Protein AF-A0A7R8H125-F1 (afdb_monomer_lite)

Structure (mmCIF, N/CA/C/O backbone):
data_AF-A0A7R8H125-F1
#
_entry.id   AF-A0A7R8H125-F1
#
loop_
_atom_site.group_PDB
_atom_site.id
_atom_site.type_symbol
_atom_site.label_atom_id
_atom_site.label_alt_id
_atom_site.label_comp_id
_atom_site.label_asym_id
_atom_site.label_entity_id
_atom_site.label_seq_id
_atom_site.pdbx_PDB_ins_code
_atom_site.Cartn_x
_atom_site.Cartn_y
_atom_site.Cartn_z
_atom_site.occupancy
_atom_site.B_iso_or_equiv
_atom_site.auth_seq_id
_atom_site.auth_comp_id
_atom_site.auth_asym_id
_atom_site.auth_atom_id
_atom_site.pdbx_PDB_model_num
ATOM 1 N N . MET A 1 1 ? 11.039 -3.400 17.055 1.00 61.00 1 MET A N 1
ATOM 2 C CA . MET A 1 1 ? 10.726 -4.787 16.638 1.00 61.00 1 MET A CA 1
ATOM 3 C C . MET A 1 1 ? 9.613 -5.322 17.523 1.00 61.00 1 MET A C 1
ATOM 5 O O . MET A 1 1 ? 9.732 -5.229 18.737 1.00 61.00 1 MET A O 1
ATOM 9 N N . THR A 1 2 ? 8.515 -5.819 16.948 1.00 71.31 2 THR A N 1
ATOM 10 C CA . THR A 1 2 ? 7.457 -6.475 17.731 1.00 71.31 2 THR A CA 1
ATOM 11 C C . THR A 1 2 ? 7.972 -7.837 18.213 1.00 71.31 2 THR A C 1
ATOM 13 O O . THR A 1 2 ? 8.360 -8.638 17.367 1.00 71.31 2 THR A O 1
ATOM 16 N N . PRO A 1 3 ? 7.945 -8.165 19.518 1.00 80.94 3 PRO A N 1
ATOM 17 C CA . PRO A 1 3 ? 8.451 -9.445 20.041 1.00 80.94 3 PRO A CA 1
ATOM 18 C C . PRO A 1 3 ? 7.584 -10.658 19.651 1.00 80.94 3 PRO A C 1
ATOM 20 O O . PRO A 1 3 ? 7.857 -11.786 20.045 1.00 80.94 3 PRO A O 1
ATOM 23 N N . ARG A 1 4 ? 6.506 -10.434 18.890 1.00 90.94 4 ARG A N 1
ATOM 24 C CA . ARG A 1 4 ? 5.559 -11.455 18.443 1.00 90.94 4 ARG A CA 1
ATOM 25 C C . ARG A 1 4 ? 5.904 -11.870 17.015 1.00 90.94 4 ARG A C 1
ATOM 27 O O . ARG A 1 4 ? 5.547 -11.168 16.071 1.00 90.94 4 ARG A O 1
ATOM 34 N N . TRP A 1 5 ? 6.567 -13.014 16.862 1.00 93.31 5 TRP A N 1
ATOM 35 C CA . TRP A 1 5 ? 6.982 -13.538 15.556 1.00 93.31 5 TRP A CA 1
ATOM 36 C C . TRP A 1 5 ? 5.844 -13.679 14.519 1.00 93.31 5 TRP A C 1
ATOM 38 O O . TRP A 1 5 ? 6.109 -13.382 13.354 1.00 93.31 5 TRP A O 1
ATOM 48 N N . PRO A 1 6 ? 4.576 -14.010 14.871 1.00 95.81 6 PRO A N 1
ATOM 49 C CA . PRO A 1 6 ? 3.522 -14.141 13.860 1.00 95.81 6 PRO A CA 1
ATOM 50 C C . PRO A 1 6 ? 3.209 -12.811 13.177 1.00 95.81 6 PRO A C 1
ATOM 52 O O . PRO A 1 6 ? 2.942 -12.754 11.981 1.00 95.81 6 PRO A O 1
ATOM 55 N N . VAL A 1 7 ? 3.298 -11.716 13.935 1.00 94.75 7 VAL A N 1
ATOM 56 C CA . VAL A 1 7 ? 3.093 -10.367 13.411 1.00 94.75 7 VAL A CA 1
ATOM 57 C C . VAL A 1 7 ? 4.201 -10.021 12.418 1.00 94.75 7 VAL A C 1
ATOM 59 O O . VAL A 1 7 ? 3.913 -9.465 11.366 1.00 94.75 7 VAL A O 1
ATOM 62 N N . ALA A 1 8 ? 5.456 -10.388 12.689 1.00 92.81 8 ALA A N 1
ATOM 63 C CA . ALA A 1 8 ? 6.554 -10.167 11.744 1.00 92.81 8 ALA A CA 1
ATOM 64 C C . ALA A 1 8 ? 6.353 -10.939 10.426 1.00 92.81 8 ALA A C 1
ATOM 66 O O . ALA A 1 8 ? 6.572 -10.385 9.350 1.00 92.81 8 ALA A O 1
ATOM 67 N N . VAL A 1 9 ? 5.873 -12.184 10.504 1.00 94.56 9 VAL A N 1
ATOM 68 C CA . VAL A 1 9 ? 5.533 -12.991 9.319 1.00 94.56 9 VAL A CA 1
ATOM 69 C C . VAL A 1 9 ? 4.392 -12.355 8.528 1.00 94.56 9 VAL A C 1
ATOM 71 O O . VAL A 1 9 ? 4.476 -12.261 7.309 1.00 94.56 9 VAL A O 1
ATOM 74 N N . PHE A 1 10 ? 3.356 -11.856 9.202 1.00 95.25 10 PHE A N 1
ATOM 75 C CA . PHE A 1 10 ? 2.243 -11.174 8.542 1.00 95.25 10 PHE A CA 1
ATOM 76 C C . PHE A 1 10 ? 2.690 -9.940 7.742 1.00 95.25 10 PHE A C 1
ATOM 78 O O . PHE A 1 10 ? 2.296 -9.787 6.589 1.00 95.25 10 PHE A O 1
ATOM 85 N N . HIS A 1 11 ? 3.556 -9.097 8.314 1.00 93.25 11 HIS A N 1
ATOM 86 C CA . HIS A 1 11 ? 4.111 -7.950 7.586 1.00 93.25 11 HIS A CA 1
ATOM 87 C C . HIS A 1 11 ? 4.902 -8.396 6.352 1.00 93.25 11 HIS A C 1
ATOM 89 O O . HIS A 1 11 ? 4.710 -7.844 5.274 1.00 93.25 11 HIS A O 1
ATOM 95 N N . ASN A 1 12 ? 5.711 -9.453 6.480 1.00 95.00 12 ASN A N 1
ATOM 96 C CA . ASN A 1 12 ? 6.446 -10.015 5.348 1.00 95.00 12 ASN A CA 1
ATOM 97 C C . ASN A 1 12 ? 5.498 -10.488 4.229 1.00 95.00 12 ASN A C 1
ATOM 99 O O . ASN A 1 12 ? 5.711 -10.163 3.063 1.00 95.00 12 ASN A O 1
ATOM 103 N N . ILE A 1 13 ? 4.411 -11.182 4.582 1.00 96.69 13 ILE A N 1
ATOM 104 C CA . ILE A 1 13 ? 3.394 -11.621 3.616 1.00 96.69 13 ILE A CA 1
ATOM 105 C C . ILE A 1 13 ? 2.809 -10.422 2.857 1.00 96.69 13 ILE A C 1
ATOM 107 O O . ILE A 1 13 ? 2.688 -10.477 1.630 1.00 96.69 13 ILE A O 1
ATOM 111 N N . ILE A 1 14 ? 2.475 -9.330 3.552 1.00 94.69 14 ILE A N 1
ATOM 112 C CA . ILE A 1 14 ? 1.964 -8.108 2.912 1.00 94.69 14 ILE A CA 1
ATOM 113 C C . ILE A 1 14 ? 3.018 -7.504 1.979 1.00 94.69 14 ILE A C 1
ATOM 115 O O . ILE A 1 14 ? 2.704 -7.162 0.839 1.00 94.69 14 ILE A O 1
ATOM 119 N N . ASP A 1 15 ? 4.267 -7.405 2.426 1.00 94.44 15 ASP A N 1
ATOM 120 C CA . ASP A 1 15 ? 5.340 -6.782 1.652 1.00 94.44 15 ASP A CA 1
ATOM 121 C C . ASP A 1 15 ? 5.639 -7.549 0.357 1.00 94.44 15 ASP A C 1
ATOM 123 O O . ASP A 1 15 ? 5.725 -6.947 -0.721 1.00 94.44 15 ASP A O 1
ATOM 127 N N . VAL A 1 16 ? 5.763 -8.879 0.445 1.00 96.75 16 VAL A N 1
ATOM 128 C CA . VAL A 1 16 ? 6.039 -9.746 -0.709 1.00 96.75 16 VAL A CA 1
ATOM 129 C C . VAL A 1 16 ? 4.864 -9.734 -1.680 1.00 96.75 16 VAL A C 1
ATOM 131 O O . VAL A 1 16 ? 5.069 -9.503 -2.870 1.00 96.75 16 VAL A O 1
ATOM 134 N N . SER A 1 17 ? 3.632 -9.908 -1.191 1.00 97.12 17 SER A N 1
ATOM 135 C CA . SER A 1 17 ? 2.441 -9.918 -2.053 1.00 97.12 17 SER A CA 1
ATOM 136 C C . SER A 1 17 ? 2.225 -8.582 -2.770 1.00 97.12 17 SER A C 1
ATOM 138 O O . SER A 1 17 ? 1.970 -8.566 -3.976 1.00 97.12 17 SER A O 1
ATOM 140 N N . SER A 1 18 ? 2.412 -7.459 -2.073 1.00 95.62 18 SER A N 1
ATOM 141 C CA . SER A 1 18 ? 2.271 -6.122 -2.662 1.00 95.62 18 SER A CA 1
ATOM 142 C C . SER A 1 18 ? 3.336 -5.855 -3.728 1.00 95.62 18 SER A C 1
ATOM 144 O O . SER A 1 18 ? 3.049 -5.251 -4.763 1.00 95.62 18 SER A O 1
ATOM 146 N N . TYR A 1 19 ? 4.569 -6.327 -3.513 1.00 95.62 19 TYR A N 1
ATOM 147 C CA . TYR A 1 19 ? 5.629 -6.220 -4.515 1.00 95.62 19 TYR A CA 1
ATOM 148 C C . TYR A 1 19 ? 5.367 -7.115 -5.731 1.00 95.62 19 TYR A C 1
ATOM 150 O O . TYR A 1 19 ? 5.518 -6.660 -6.865 1.00 95.62 19 TYR A O 1
ATOM 158 N N . SER A 1 20 ? 4.926 -8.357 -5.521 1.00 96.50 20 SER A N 1
ATOM 159 C CA . SER A 1 20 ? 4.540 -9.257 -6.611 1.00 96.50 20 SER A CA 1
ATOM 160 C C . SER A 1 20 ? 3.418 -8.660 -7.465 1.00 96.50 20 SER A C 1
ATOM 162 O O . SER A 1 20 ? 3.522 -8.653 -8.691 1.00 96.50 20 SER A O 1
ATOM 164 N N . ALA A 1 21 ? 2.390 -8.082 -6.835 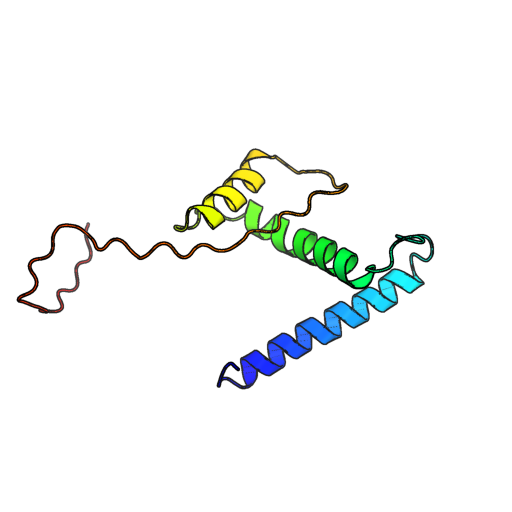1.00 96.75 21 ALA A N 1
ATOM 165 C CA . ALA A 1 21 ? 1.314 -7.384 -7.535 1.00 96.75 21 ALA A CA 1
ATOM 166 C C . ALA A 1 21 ? 1.831 -6.177 -8.339 1.00 96.75 21 ALA A C 1
ATOM 168 O O . ALA A 1 21 ? 1.429 -5.989 -9.486 1.00 96.75 21 ALA A O 1
ATOM 169 N N . PHE A 1 22 ? 2.764 -5.398 -7.779 1.00 95.31 22 PHE A N 1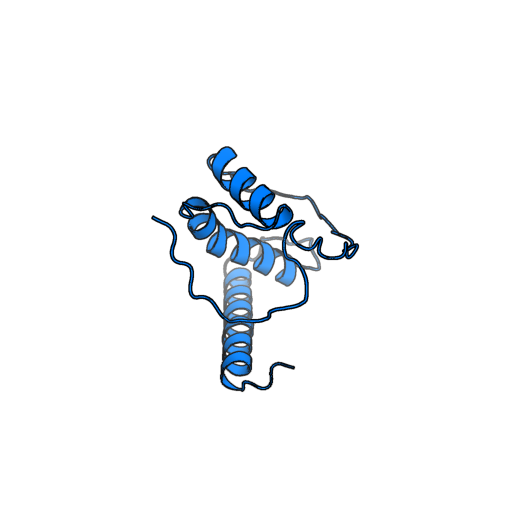
ATOM 170 C CA . PHE A 1 22 ? 3.395 -4.272 -8.476 1.00 95.31 22 PHE A CA 1
ATOM 171 C C . PHE A 1 22 ? 4.142 -4.708 -9.744 1.00 95.31 22 PHE A C 1
ATOM 173 O O . PHE A 1 22 ? 4.030 -4.049 -10.780 1.00 95.31 22 PHE A O 1
ATOM 180 N N . VAL A 1 23 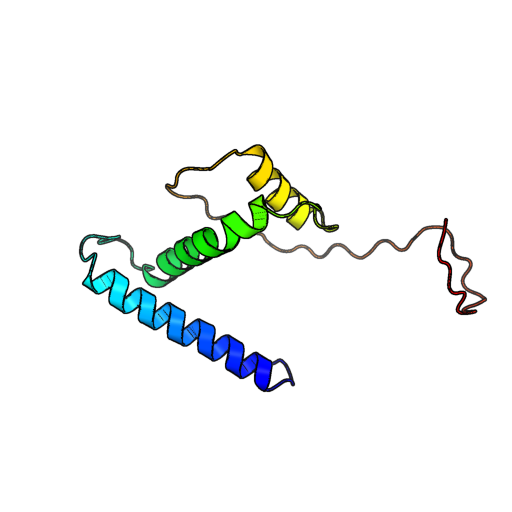? 4.898 -5.808 -9.676 1.00 94.56 23 VAL A N 1
ATOM 181 C CA . VAL A 1 23 ? 5.623 -6.341 -10.840 1.00 94.56 23 VAL A CA 1
ATOM 182 C C . VAL A 1 23 ? 4.636 -6.723 -11.940 1.00 94.56 23 VAL A C 1
ATOM 184 O O . VAL A 1 23 ? 4.781 -6.246 -13.061 1.00 94.56 23 VAL A O 1
ATOM 187 N N . ILE A 1 24 ? 3.594 -7.492 -11.607 1.00 96.44 24 ILE A N 1
ATOM 188 C CA . ILE A 1 24 ? 2.552 -7.897 -12.565 1.00 96.44 24 ILE A CA 1
ATOM 189 C C . ILE A 1 24 ? 1.866 -6.670 -13.178 1.00 96.44 24 ILE A C 1
ATOM 191 O O . ILE A 1 24 ? 1.721 -6.581 -14.395 1.00 96.44 24 ILE A O 1
ATOM 195 N N . TRP A 1 25 ? 1.487 -5.692 -12.353 1.00 94.44 25 TRP A N 1
ATOM 196 C CA . TRP A 1 25 ? 0.835 -4.467 -12.810 1.00 94.44 25 TRP A CA 1
ATOM 197 C C . TRP A 1 25 ? 1.675 -3.694 -13.830 1.00 94.44 25 TRP A C 1
ATOM 199 O O . TRP A 1 25 ? 1.137 -3.207 -14.824 1.00 94.44 25 TRP A O 1
ATOM 209 N N . ARG A 1 26 ? 2.991 -3.598 -13.602 1.00 92.19 26 ARG A N 1
ATOM 210 C CA . ARG A 1 26 ? 3.928 -2.926 -14.511 1.00 92.19 26 ARG A CA 1
ATOM 211 C C . ARG A 1 26 ? 4.040 -3.644 -15.854 1.00 92.19 26 ARG A C 1
ATOM 213 O O . ARG A 1 26 ? 4.106 -2.966 -16.874 1.00 92.19 26 ARG A O 1
ATOM 220 N N . GLU A 1 27 ? 4.072 -4.976 -15.851 1.00 93.06 27 GLU A N 1
ATOM 221 C CA . GLU A 1 27 ? 4.128 -5.752 -17.097 1.00 93.06 27 GLU A CA 1
ATOM 222 C C . GLU A 1 27 ? 2.844 -5.590 -17.920 1.00 93.06 27 GLU A C 1
ATOM 224 O O . GLU A 1 27 ? 2.900 -5.464 -19.140 1.00 93.06 27 GLU A O 1
ATOM 229 N N . ILE A 1 28 ? 1.686 -5.529 -17.256 1.00 95.25 28 ILE A N 1
ATOM 230 C CA . ILE A 1 28 ? 0.392 -5.331 -17.924 1.00 95.25 28 ILE A CA 1
ATOM 231 C C . ILE A 1 28 ? 0.232 -3.885 -18.424 1.00 95.25 28 ILE A C 1
ATOM 233 O O . ILE A 1 28 ? -0.361 -3.658 -19.477 1.00 95.25 28 ILE A O 1
ATOM 237 N N . ASN A 1 29 ? 0.767 -2.900 -17.694 1.00 92.50 29 ASN A N 1
ATOM 238 C CA . ASN A 1 29 ? 0.576 -1.472 -17.966 1.00 92.50 29 ASN A CA 1
ATOM 239 C C . ASN A 1 29 ? 1.918 -0.746 -18.197 1.00 92.50 29 ASN A C 1
ATOM 241 O O . ASN A 1 29 ? 2.342 0.059 -17.359 1.00 92.50 29 ASN A O 1
ATOM 245 N N . PRO A 1 30 ? 2.594 -0.963 -19.339 1.00 87.00 30 PRO A N 1
ATOM 246 C CA . PRO A 1 30 ? 3.937 -0.427 -19.581 1.00 87.00 30 PRO A CA 1
ATOM 247 C C . PRO A 1 30 ? 3.981 1.106 -19.703 1.00 87.00 30 PRO A C 1
ATOM 249 O O . PRO A 1 30 ? 5.000 1.731 -19.405 1.00 87.00 30 PRO A O 1
ATOM 252 N N . THR A 1 31 ? 2.878 1.737 -20.113 1.00 89.94 31 THR A N 1
ATOM 253 C CA . THR A 1 31 ? 2.763 3.199 -20.252 1.00 89.94 31 THR A CA 1
ATOM 254 C C . THR A 1 31 ? 2.432 3.902 -18.935 1.00 89.94 31 THR A C 1
ATOM 256 O O . THR A 1 31 ? 2.556 5.126 -18.836 1.00 89.94 31 THR A O 1
ATOM 259 N N . TRP A 1 32 ? 2.045 3.156 -17.897 1.00 88.25 32 TRP A N 1
ATOM 260 C CA . TRP A 1 32 ? 1.623 3.730 -16.628 1.00 88.25 32 TRP A CA 1
ATOM 261 C C . TRP A 1 32 ? 2.813 4.345 -15.877 1.00 88.25 32 TRP A C 1
ATOM 263 O O . TRP A 1 32 ? 3.806 3.688 -15.549 1.00 88.25 32 TRP A O 1
ATOM 273 N N . MET A 1 33 ? 2.714 5.653 -15.615 1.00 80.12 33 MET A N 1
ATOM 274 C CA . MET A 1 33 ? 3.740 6.453 -14.939 1.00 80.12 33 MET A CA 1
ATOM 275 C C . MET A 1 33 ? 5.139 6.357 -15.574 1.00 80.12 33 MET A C 1
ATOM 277 O O . MET A 1 33 ? 6.144 6.230 -14.870 1.00 80.12 33 MET A O 1
ATOM 281 N N . SER A 1 34 ? 5.229 6.435 -16.904 1.00 74.12 34 SER A N 1
ATOM 282 C CA . SER A 1 34 ? 6.489 6.406 -17.671 1.00 74.12 34 SER A CA 1
ATOM 283 C C . SER A 1 34 ? 7.568 7.365 -17.134 1.00 74.12 34 SER A C 1
ATOM 285 O O . SER A 1 34 ? 8.724 6.962 -17.027 1.00 74.12 34 SER A O 1
ATOM 287 N N . HIS A 1 35 ? 7.187 8.572 -16.695 1.00 77.31 35 HIS A N 1
ATOM 288 C CA . HIS A 1 35 ? 8.105 9.645 -16.276 1.00 77.31 35 HIS A CA 1
ATOM 289 C C . HIS A 1 35 ? 8.385 9.741 -14.762 1.00 77.31 35 HIS A C 1
ATOM 291 O O . HIS A 1 35 ? 9.111 10.636 -14.329 1.00 77.31 35 HIS A O 1
ATOM 297 N N . LYS A 1 36 ? 7.813 8.868 -13.920 1.00 80.38 36 LYS A N 1
ATOM 298 C CA . LYS A 1 36 ? 8.004 8.934 -12.457 1.00 80.38 36 LYS A CA 1
ATOM 299 C C . LYS A 1 36 ? 9.061 7.931 -11.995 1.00 80.38 36 LYS A C 1
ATOM 301 O O . LYS A 1 36 ? 9.003 6.755 -12.338 1.00 80.38 36 LYS A O 1
ATOM 306 N N . ILE A 1 37 ? 9.979 8.381 -11.138 1.00 81.94 37 ILE A N 1
ATOM 307 C CA . ILE A 1 37 ? 11.024 7.533 -10.529 1.00 81.94 37 ILE A CA 1
ATOM 308 C C . ILE A 1 37 ? 10.441 6.668 -9.390 1.00 81.94 37 ILE A C 1
ATOM 310 O O . ILE A 1 37 ? 10.852 5.532 -9.176 1.00 81.94 37 ILE A O 1
ATOM 314 N N . HIS A 1 38 ? 9.406 7.156 -8.699 1.00 88.94 38 HIS A N 1
ATOM 315 C CA . HIS A 1 38 ? 8.846 6.545 -7.485 1.00 88.94 38 HIS A CA 1
ATOM 316 C C . HIS A 1 38 ? 7.652 5.609 -7.754 1.00 88.94 38 HIS A C 1
ATOM 318 O O . HIS A 1 38 ? 6.681 5.610 -6.998 1.00 88.94 38 HIS A O 1
ATOM 324 N N . LYS A 1 39 ? 7.695 4.806 -8.829 1.00 89.75 39 LYS A N 1
ATOM 325 C CA . LYS A 1 39 ? 6.525 4.031 -9.301 1.00 89.75 39 LYS A CA 1
ATOM 326 C C . LYS A 1 39 ? 5.964 3.067 -8.255 1.00 89.75 39 LYS A C 1
ATOM 328 O O . LYS A 1 39 ? 4.753 2.984 -8.091 1.00 89.75 39 LYS A O 1
ATOM 333 N N . ARG A 1 40 ? 6.842 2.385 -7.507 1.00 91.44 40 ARG A N 1
ATOM 334 C CA . ARG A 1 40 ? 6.436 1.465 -6.432 1.00 91.44 40 ARG A CA 1
ATOM 335 C C . ARG A 1 40 ? 5.683 2.188 -5.316 1.00 91.44 40 ARG A C 1
ATOM 337 O O . ARG A 1 40 ? 4.697 1.661 -4.825 1.00 91.44 40 ARG A O 1
ATOM 344 N N . ARG A 1 41 ? 6.135 3.383 -4.919 1.00 91.56 41 ARG A N 1
ATOM 345 C CA . ARG A 1 41 ? 5.475 4.147 -3.852 1.00 91.56 41 ARG A CA 1
ATOM 346 C C . ARG A 1 41 ? 4.071 4.555 -4.279 1.00 91.56 41 ARG A C 1
ATOM 348 O O . ARG A 1 41 ? 3.124 4.290 -3.558 1.00 91.56 41 ARG A O 1
ATOM 355 N N . VAL A 1 42 ? 3.940 5.104 -5.486 1.00 92.75 42 VAL A N 1
ATOM 356 C CA . VAL A 1 42 ? 2.634 5.518 -6.016 1.00 92.75 42 VAL A CA 1
ATOM 357 C C . VAL A 1 42 ? 1.701 4.321 -6.207 1.00 92.75 42 VAL A C 1
ATOM 359 O O . VAL A 1 42 ? 0.518 4.422 -5.904 1.00 92.75 42 VAL A O 1
ATOM 362 N N . PHE A 1 43 ? 2.225 3.170 -6.646 1.00 94.19 43 PHE A N 1
ATOM 363 C CA . PHE A 1 43 ? 1.444 1.933 -6.701 1.00 94.19 43 PHE A CA 1
ATOM 364 C C . PHE A 1 43 ? 0.863 1.565 -5.336 1.00 94.19 43 PHE A C 1
ATOM 366 O O . PHE A 1 43 ? -0.332 1.315 -5.231 1.00 94.19 43 PHE A O 1
ATOM 373 N N . LEU A 1 44 ? 1.698 1.555 -4.293 1.00 94.56 44 LEU A N 1
ATOM 374 C CA . LEU A 1 44 ? 1.265 1.209 -2.941 1.00 94.56 44 LEU A CA 1
ATOM 375 C C . LEU A 1 44 ? 0.256 2.221 -2.392 1.00 94.56 44 LEU A C 1
ATOM 377 O O . LEU A 1 44 ? -0.742 1.801 -1.823 1.00 94.56 44 LEU A O 1
ATOM 381 N N . GLU A 1 45 ? 0.458 3.517 -2.640 1.00 92.56 45 GLU A N 1
ATOM 382 C CA . GLU A 1 45 ? -0.487 4.577 -2.257 1.00 92.56 45 GLU A CA 1
ATOM 383 C C . GLU A 1 45 ? -1.863 4.405 -2.927 1.00 92.56 45 GLU A C 1
ATOM 385 O O . GLU A 1 45 ? -2.902 4.679 -2.329 1.00 92.56 45 GLU A O 1
ATOM 390 N N . GLN A 1 46 ? -1.901 3.960 -4.184 1.00 93.31 46 GLN A N 1
ATOM 391 C CA . GLN A 1 46 ? -3.162 3.693 -4.880 1.00 93.31 46 GLN A CA 1
ATOM 392 C C . GLN A 1 46 ? -3.805 2.389 -4.403 1.00 93.31 46 GLN A C 1
ATOM 394 O O . GLN A 1 46 ? -5.012 2.352 -4.159 1.00 93.31 46 GLN A O 1
ATOM 399 N N . LEU A 1 47 ? -2.999 1.341 -4.224 1.00 94.62 47 LEU A N 1
ATOM 400 C CA . LEU A 1 47 ? -3.443 0.041 -3.735 1.00 94.62 47 LEU A CA 1
ATOM 401 C C . LEU A 1 47 ? -4.060 0.155 -2.337 1.00 94.62 47 LEU A C 1
ATOM 403 O O . LEU A 1 47 ? -5.164 -0.333 -2.111 1.00 94.62 47 LEU A O 1
ATOM 407 N N . GLU A 1 48 ? -3.379 0.819 -1.402 1.00 92.62 48 GLU A N 1
ATOM 408 C CA . GLU A 1 48 ? -3.866 0.971 -0.030 1.00 92.62 48 GLU A CA 1
ATOM 409 C C . GLU A 1 48 ? -5.172 1.773 0.014 1.00 92.62 48 GLU A C 1
ATOM 411 O O . GLU A 1 48 ? -6.110 1.378 0.705 1.00 92.62 48 GLU A O 1
ATOM 416 N N . LYS A 1 49 ? -5.284 2.846 -0.782 1.00 91.62 49 LYS A N 1
ATOM 417 C CA . LYS A 1 49 ? -6.518 3.634 -0.884 1.00 91.62 49 LYS A CA 1
ATOM 418 C C . LYS A 1 49 ? -7.667 2.786 -1.414 1.00 91.62 49 LYS A C 1
ATOM 420 O O . LYS A 1 49 ? -8.738 2.801 -0.816 1.00 91.62 49 LYS A O 1
ATOM 425 N N . ALA A 1 50 ? -7.437 2.008 -2.471 1.00 93.12 50 ALA A N 1
ATOM 426 C CA . ALA A 1 50 ? -8.451 1.124 -3.041 1.00 93.12 50 ALA A CA 1
ATOM 427 C C . ALA A 1 50 ? -8.912 0.036 -2.053 1.00 93.12 50 ALA A C 1
ATOM 429 O O . ALA A 1 50 ? -10.095 -0.294 -2.005 1.00 93.12 50 ALA A O 1
ATOM 430 N N . LEU A 1 51 ? -8.000 -0.497 -1.233 1.00 93.00 51 LEU A N 1
ATOM 431 C CA . LEU A 1 51 ? -8.323 -1.507 -0.222 1.00 93.00 51 LEU A CA 1
ATOM 432 C C . LEU A 1 51 ? -9.076 -0.924 0.980 1.00 93.00 51 LEU A C 1
ATOM 434 O O . LEU A 1 51 ? -9.976 -1.565 1.524 1.00 93.00 51 LEU A O 1
ATOM 438 N N . VAL A 1 52 ? -8.696 0.275 1.422 1.00 92.06 52 VAL A N 1
ATOM 439 C CA . VAL A 1 52 ? -9.165 0.846 2.690 1.00 92.06 52 VAL A CA 1
ATOM 440 C C . VAL A 1 52 ? -10.401 1.734 2.514 1.00 92.06 52 VAL A C 1
ATOM 442 O O . VAL A 1 52 ? -11.248 1.750 3.406 1.00 92.06 52 VAL A O 1
ATOM 445 N N . ALA A 1 53 ? -10.566 2.417 1.377 1.00 90.38 53 ALA A N 1
ATOM 446 C CA . ALA A 1 53 ? -11.724 3.272 1.099 1.00 90.38 53 ALA A CA 1
ATOM 447 C C . ALA A 1 53 ? -13.089 2.600 1.373 1.00 90.38 53 ALA A C 1
ATOM 449 O O . ALA A 1 53 ? -13.852 3.156 2.168 1.00 90.38 53 ALA A O 1
ATOM 450 N N . PRO A 1 54 ? -13.395 1.387 0.858 1.00 91.00 54 PRO A N 1
ATOM 451 C CA . PRO A 1 54 ? -14.689 0.749 1.124 1.00 91.00 54 PRO A CA 1
ATOM 452 C C . PRO A 1 54 ? -14.876 0.371 2.602 1.00 91.00 54 PRO A C 1
ATOM 454 O O . PRO A 1 54 ? -16.002 0.254 3.087 1.00 91.00 54 PRO A O 1
ATOM 457 N N . LEU A 1 55 ? -13.784 0.167 3.343 1.00 91.50 55 LEU A N 1
ATOM 458 C CA . LEU A 1 55 ? -13.834 -0.125 4.777 1.00 91.50 55 LEU A CA 1
ATOM 459 C C . LEU A 1 55 ? -14.085 1.137 5.606 1.00 91.50 55 LEU A C 1
ATOM 461 O O . LEU A 1 55 ? -14.757 1.064 6.636 1.00 91.50 55 LEU A O 1
ATOM 465 N N . ILE A 1 56 ? -13.548 2.282 5.175 1.00 90.50 56 ILE A N 1
ATOM 466 C CA . ILE A 1 56 ? -13.811 3.580 5.804 1.00 90.50 56 ILE A CA 1
ATOM 467 C C . ILE A 1 56 ? -15.265 3.988 5.567 1.00 90.50 56 ILE A C 1
ATOM 469 O O . ILE A 1 56 ? -15.941 4.385 6.512 1.00 90.50 56 ILE A O 1
ATOM 473 N N . GLU A 1 57 ? -15.763 3.827 4.345 1.00 87.50 57 GLU A N 1
ATOM 474 C CA . GLU A 1 57 ? -17.135 4.188 3.982 1.00 87.50 57 GLU A CA 1
ATOM 475 C C . GLU A 1 57 ? -18.173 3.403 4.802 1.00 87.50 57 GLU A C 1
ATOM 477 O O . GLU A 1 57 ? -19.108 3.971 5.359 1.00 87.50 57 GLU A O 1
ATOM 482 N N . ARG A 1 58 ? -17.966 2.091 4.977 1.00 89.12 58 ARG A N 1
ATOM 483 C CA . ARG A 1 58 ? -18.870 1.227 5.762 1.00 89.12 58 ARG A CA 1
ATOM 484 C C . ARG A 1 58 ? -18.792 1.450 7.274 1.00 89.12 58 ARG A C 1
ATOM 486 O O . ARG A 1 58 ? -19.579 0.865 8.027 1.00 89.12 58 ARG A O 1
ATOM 493 N N . ARG A 1 59 ? -17.822 2.225 7.760 1.00 89.75 59 ARG A N 1
ATOM 494 C CA . ARG A 1 59 ? -17.595 2.407 9.194 1.00 89.75 59 ARG A CA 1
ATOM 495 C C . ARG A 1 59 ? -18.696 3.286 9.795 1.00 89.75 59 ARG A C 1
ATOM 497 O O . ARG A 1 59 ? -18.699 4.490 9.609 1.00 89.75 59 ARG A O 1
ATOM 504 N N . LYS A 1 60 ? -19.579 2.701 10.608 1.00 86.44 60 LYS A N 1
ATOM 505 C CA . LYS A 1 60 ? -20.671 3.442 11.276 1.00 86.44 60 LYS A CA 1
ATOM 506 C C . LYS A 1 60 ? -20.197 4.441 12.337 1.00 86.44 60 LYS A C 1
ATOM 508 O O . LYS A 1 60 ? -20.817 5.478 12.517 1.00 86.44 60 LYS A O 1
ATOM 513 N N . ASN A 1 61 ? -19.123 4.112 13.056 1.00 87.69 61 ASN A N 1
ATOM 514 C CA . ASN A 1 61 ? -18.666 4.889 14.208 1.00 87.69 61 ASN A CA 1
ATOM 515 C C . ASN A 1 61 ? -17.391 5.662 13.884 1.00 87.69 61 ASN A C 1
ATOM 517 O O . ASN A 1 61 ? -16.379 5.071 13.486 1.00 87.69 61 ASN A O 1
ATOM 521 N N . VAL A 1 62 ? -17.423 6.968 14.135 1.00 87.75 62 VAL A N 1
ATOM 522 C CA . VAL A 1 62 ? -16.260 7.838 13.980 1.00 87.75 62 VAL A CA 1
ATOM 523 C C . VAL A 1 62 ? -15.216 7.503 15.063 1.00 87.75 62 VAL A C 1
ATOM 525 O O . VAL A 1 62 ? -15.569 7.298 16.229 1.00 87.75 62 VAL A O 1
ATOM 528 N N . PRO A 1 63 ? -13.923 7.379 14.708 1.00 90.12 63 PRO A N 1
ATOM 529 C CA . PRO A 1 63 ? -12.853 7.157 15.674 1.00 90.12 63 PRO A CA 1
ATOM 530 C C . PRO A 1 63 ? -12.765 8.269 16.727 1.00 90.12 63 PRO A C 1
ATOM 532 O O . PRO A 1 63 ? -12.991 9.434 16.435 1.00 90.12 63 PRO A O 1
ATOM 535 N N . ARG A 1 64 ? -12.331 7.924 17.944 1.00 90.62 64 ARG A N 1
ATOM 536 C CA . ARG A 1 64 ? -12.208 8.880 19.061 1.00 90.62 64 ARG A CA 1
ATOM 537 C C . ARG A 1 64 ? -11.126 9.950 18.856 1.00 90.62 64 ARG A C 1
ATOM 539 O O . ARG A 1 64 ? -11.179 11.002 19.482 1.00 90.62 64 ARG A O 1
ATOM 546 N N . THR A 1 65 ? -10.111 9.662 18.047 1.00 93.56 65 THR A N 1
ATOM 547 C CA . THR A 1 65 ? -8.997 10.584 17.798 1.00 93.56 65 THR A CA 1
ATOM 548 C C . THR A 1 65 ? -9.380 11.575 16.708 1.00 93.56 65 THR A C 1
ATOM 550 O O . THR A 1 65 ? -9.721 11.142 15.612 1.00 93.56 65 THR A O 1
ATOM 553 N N . GLU A 1 66 ? -9.231 12.875 16.969 1.00 90.31 66 GLU A N 1
ATOM 554 C CA . GLU A 1 66 ? -9.613 13.958 16.043 1.00 90.31 66 GLU A CA 1
ATOM 555 C C . GLU A 1 66 ? -9.037 13.777 14.631 1.00 90.31 66 GLU A C 1
ATOM 557 O O . GLU A 1 66 ? -9.772 13.850 13.653 1.00 90.31 66 GLU A O 1
ATOM 562 N N . ALA A 1 67 ? -7.748 13.442 14.508 1.00 89.06 67 ALA A N 1
ATOM 563 C CA . ALA A 1 67 ? -7.115 13.222 13.204 1.00 89.06 67 ALA A CA 1
ATOM 564 C C . ALA A 1 67 ? -7.766 12.073 12.412 1.00 89.06 67 ALA A C 1
ATOM 566 O O . ALA A 1 67 ? -7.939 12.153 11.201 1.00 89.06 67 ALA A O 1
ATOM 567 N N . SER A 1 68 ? -8.145 10.990 13.092 1.00 87.00 68 SER A N 1
ATOM 568 C CA . SER A 1 68 ? -8.809 9.852 12.455 1.00 87.00 68 SER A CA 1
ATOM 569 C C . SER A 1 68 ? -10.289 10.127 12.190 1.00 87.00 68 SER A C 1
ATOM 571 O O . SER A 1 68 ? -10.821 9.622 11.205 1.00 87.00 68 SER A O 1
ATOM 573 N N . ALA A 1 69 ? -10.939 10.920 13.045 1.00 90.25 69 ALA A N 1
ATOM 574 C CA . ALA A 1 69 ? -12.310 11.373 12.857 1.00 90.25 69 ALA A CA 1
ATOM 575 C C . ALA A 1 69 ? -12.439 12.199 11.578 1.00 90.25 69 ALA A C 1
ATOM 577 O O . ALA A 1 69 ? -13.226 11.840 10.711 1.00 90.25 69 ALA A O 1
ATOM 578 N N . GLN A 1 70 ? -11.564 13.194 11.405 1.00 89.25 70 GLN A N 1
ATOM 579 C CA . GLN A 1 70 ? -11.521 14.043 10.212 1.00 89.25 70 GLN A CA 1
ATOM 580 C C . GLN A 1 70 ? -11.363 13.232 8.924 1.00 89.25 70 GLN A C 1
ATOM 582 O O . GLN A 1 70 ? -12.025 13.518 7.933 1.00 89.25 70 GLN A O 1
ATOM 587 N N . ILE A 1 71 ? -10.519 12.193 8.930 1.00 86.94 71 ILE A N 1
ATOM 588 C CA . ILE A 1 71 ? -10.353 11.315 7.765 1.00 86.94 71 ILE A CA 1
ATOM 589 C C . ILE A 1 71 ? -11.664 10.582 7.468 1.00 86.94 71 ILE A C 1
ATOM 591 O O . ILE A 1 71 ? -12.144 10.620 6.341 1.00 86.94 71 ILE A O 1
ATOM 595 N N . VAL A 1 72 ? -12.260 9.920 8.463 1.00 88.62 72 VAL A N 1
ATOM 596 C CA . VAL A 1 72 ? -13.498 9.148 8.261 1.00 88.62 72 VAL A CA 1
ATOM 597 C C . VAL A 1 72 ? -14.650 10.053 7.820 1.00 88.62 72 VAL A C 1
ATOM 599 O O . VAL A 1 72 ? -15.360 9.709 6.879 1.00 88.62 72 VAL A O 1
ATOM 602 N N . GLU A 1 73 ? -14.792 11.225 8.433 1.00 88.50 73 GLU A N 1
ATOM 603 C CA . GLU A 1 73 ? -15.789 12.231 8.059 1.00 88.50 73 GLU A CA 1
ATOM 604 C C . GLU A 1 73 ? -15.565 12.756 6.637 1.00 88.50 73 GLU A C 1
ATOM 606 O O . GLU A 1 73 ? -16.525 12.887 5.878 1.00 88.50 73 GLU A O 1
ATOM 611 N N . ALA A 1 74 ? -14.314 12.992 6.227 1.00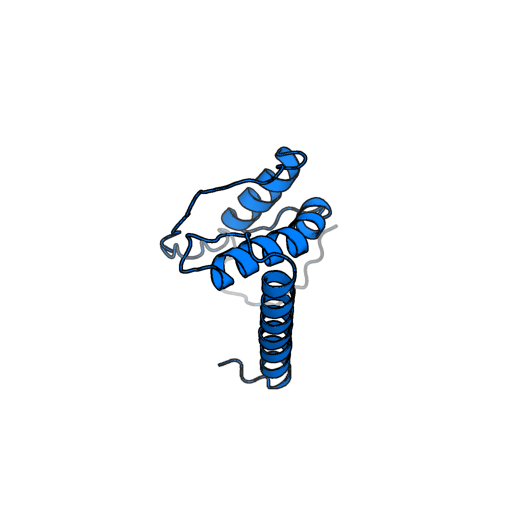 86.69 74 ALA A N 1
ATOM 612 C CA . ALA A 1 74 ? -13.994 13.394 4.858 1.00 86.69 74 ALA A CA 1
ATOM 613 C C . ALA A 1 74 ? -14.399 12.315 3.842 1.00 86.69 74 ALA A C 1
ATOM 615 O O . ALA A 1 74 ? -15.012 12.629 2.830 1.00 86.69 74 ALA A O 1
ATOM 616 N N . PHE A 1 75 ? -14.129 11.038 4.123 1.00 84.06 75 PHE A N 1
ATOM 617 C CA . PHE A 1 75 ? -14.531 9.939 3.238 1.00 84.06 75 PHE A CA 1
ATOM 618 C C . PHE A 1 75 ? -16.054 9.749 3.169 1.00 84.06 75 PHE A C 1
ATOM 620 O O . PHE A 1 75 ? -16.572 9.414 2.108 1.00 84.06 75 PHE A O 1
ATOM 627 N N . GLN A 1 76 ? -16.772 9.963 4.274 1.00 82.50 76 GLN A N 1
ATOM 628 C CA . GLN A 1 76 ? -18.232 9.818 4.323 1.00 82.50 76 GLN A CA 1
ATOM 629 C C . GLN A 1 76 ? -18.975 11.005 3.700 1.00 82.50 76 GLN A C 1
ATOM 631 O O . GLN A 1 76 ? -20.007 10.815 3.063 1.00 82.50 76 GLN A O 1
ATOM 636 N N . SER A 1 77 ? -18.458 12.224 3.870 1.00 79.31 77 SER A N 1
ATOM 637 C CA . SER A 1 77 ? -19.041 13.439 3.288 1.00 79.31 77 SER A CA 1
ATOM 638 C C . SER A 1 77 ? -18.731 13.595 1.800 1.00 79.31 77 SER A C 1
ATOM 640 O O . SER A 1 77 ? -19.541 14.162 1.072 1.00 79.31 77 SER A O 1
ATOM 642 N N . ALA A 1 78 ? -17.589 13.077 1.334 1.00 67.00 78 ALA A N 1
ATOM 643 C CA . ALA A 1 78 ? -17.138 13.257 -0.042 1.00 67.00 78 ALA A CA 1
ATOM 644 C C . ALA A 1 78 ? -17.821 12.358 -1.083 1.00 67.00 78 ALA A C 1
ATOM 646 O O . ALA A 1 78 ? -17.460 12.496 -2.244 1.00 67.00 78 ALA A O 1
ATOM 647 N N . GLY A 1 79 ? -18.761 11.470 -0.715 1.00 60.62 79 GLY A N 1
ATOM 648 C CA . GLY A 1 79 ? -19.588 10.705 -1.665 1.00 60.62 79 GLY A CA 1
ATOM 649 C C . GLY A 1 79 ? -18.847 10.284 -2.942 1.00 60.62 79 GLY A C 1
ATOM 650 O O . GLY A 1 79 ? -19.164 10.788 -4.010 1.00 60.62 79 GLY A O 1
ATOM 651 N N . LEU A 1 80 ? -17.852 9.399 -2.800 1.00 52.97 80 LEU A N 1
ATOM 652 C CA . LEU A 1 80 ? -16.915 8.947 -3.842 1.00 52.97 80 LEU A CA 1
ATOM 653 C C . LEU A 1 80 ? -16.026 10.059 -4.460 1.00 52.97 80 LEU A C 1
ATOM 655 O O . LEU A 1 80 ? -16.441 10.761 -5.379 1.00 52.97 80 LEU A O 1
ATOM 659 N N . PRO A 1 81 ? -14.741 10.166 -4.073 1.00 47.94 81 PRO A N 1
ATOM 660 C CA . PRO A 1 81 ? -13.762 10.869 -4.890 1.00 47.94 81 PRO A CA 1
ATOM 661 C C . PRO A 1 81 ? -13.284 9.937 -6.011 1.00 47.94 81 PRO A C 1
ATOM 663 O O . PRO A 1 81 ? -12.518 9.000 -5.764 1.00 47.94 81 PRO A O 1
ATOM 666 N N . ASP A 1 82 ? -13.714 10.207 -7.244 1.00 46.41 82 ASP A N 1
ATOM 667 C CA . ASP A 1 82 ? -13.004 9.748 -8.439 1.00 46.41 82 ASP A CA 1
ATOM 668 C C . ASP A 1 82 ? -11.529 10.178 -8.334 1.00 46.41 82 ASP A C 1
ATOM 670 O O . ASP A 1 82 ? -11.212 11.349 -8.112 1.00 46.41 82 ASP A O 1
ATOM 674 N N . LEU A 1 83 ? -10.601 9.226 -8.475 1.00 43.25 83 LEU A N 1
ATOM 675 C CA . LEU A 1 83 ? -9.183 9.537 -8.685 1.00 43.25 83 LEU A CA 1
ATOM 676 C C . LEU A 1 83 ? -9.060 10.325 -10.003 1.00 43.25 83 LEU A C 1
ATOM 678 O O . LEU A 1 83 ? -9.556 9.840 -11.020 1.00 43.25 83 LEU A O 1
ATOM 682 N N . PRO A 1 84 ? -8.344 11.471 -10.036 1.00 44.62 84 PRO A N 1
ATOM 683 C CA . PRO A 1 84 ? -6.901 11.438 -9.807 1.00 44.62 84 PRO A CA 1
ATOM 684 C C . PRO A 1 84 ? -6.249 12.655 -9.100 1.00 44.62 84 PRO A C 1
ATOM 686 O O . PRO A 1 84 ? -6.735 13.777 -9.099 1.00 44.62 84 PRO A O 1
ATOM 689 N N . ASP A 1 85 ? -5.042 12.350 -8.613 1.00 44.94 85 ASP A N 1
ATOM 690 C CA . ASP A 1 85 ? -3.811 13.147 -8.480 1.00 44.94 85 ASP A CA 1
ATOM 691 C C . ASP A 1 85 ? -3.600 14.259 -7.423 1.00 44.94 85 ASP A C 1
ATOM 693 O O . ASP A 1 85 ? -4.326 15.234 -7.290 1.00 44.94 85 ASP A O 1
ATOM 697 N N . ASN A 1 86 ? -2.429 14.116 -6.782 1.00 46.25 86 ASN A N 1
ATOM 698 C CA . ASN A 1 86 ? -1.593 15.108 -6.097 1.00 46.25 86 ASN A CA 1
ATOM 699 C C . ASN A 1 86 ? -2.182 15.903 -4.923 1.00 46.25 86 ASN A C 1
ATOM 701 O O . ASN A 1 86 ? -2.684 17.008 -5.094 1.00 46.25 86 ASN A O 1
ATOM 705 N N . GLN A 1 87 ? -1.873 15.451 -3.702 1.00 39.81 87 GLN A N 1
ATOM 706 C CA . GLN A 1 87 ? -1.389 16.348 -2.647 1.00 39.81 87 GLN A CA 1
ATOM 707 C C . GLN A 1 87 ? -0.591 15.561 -1.601 1.00 39.81 87 GLN A C 1
ATOM 709 O O . GLN A 1 87 ? -1.093 14.662 -0.929 1.00 39.81 87 GLN A O 1
ATOM 714 N N . ALA A 1 88 ? 0.700 15.883 -1.522 1.00 44.69 88 ALA A N 1
ATOM 715 C CA . ALA A 1 88 ? 1.598 15.420 -0.482 1.00 44.69 88 ALA A CA 1
ATOM 716 C C . ALA A 1 88 ? 1.280 16.177 0.812 1.00 44.69 88 ALA A C 1
ATOM 718 O O . ALA A 1 88 ? 1.555 17.371 0.907 1.00 44.69 88 ALA A O 1
ATOM 719 N N . SER A 1 89 ? 0.744 15.478 1.808 1.00 35.66 89 SER A N 1
ATOM 720 C CA . SER A 1 89 ? 0.594 16.011 3.162 1.00 35.66 89 SER A CA 1
ATOM 721 C C . SER A 1 89 ? 1.637 15.370 4.066 1.00 35.66 89 SER A C 1
ATOM 723 O O . SER A 1 89 ? 1.418 14.328 4.679 1.00 35.66 89 SER A O 1
ATOM 725 N N . THR A 1 90 ? 2.804 16.007 4.127 1.00 3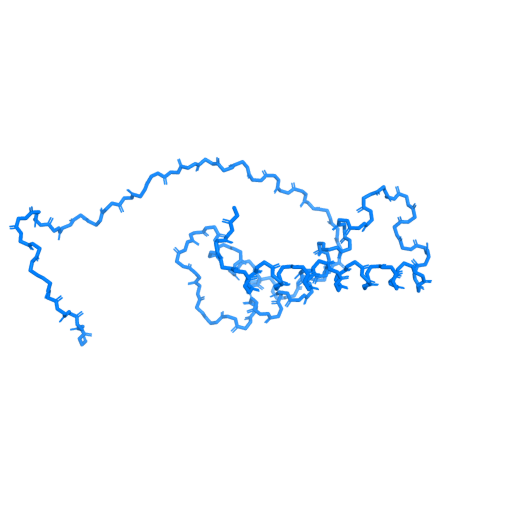5.81 90 THR A N 1
ATOM 726 C CA . THR A 1 90 ? 3.801 15.787 5.175 1.00 35.81 90 THR A CA 1
ATOM 727 C C . THR A 1 90 ? 3.209 16.281 6.497 1.00 35.81 90 THR A C 1
ATOM 729 O O . THR A 1 90 ? 3.203 17.481 6.756 1.00 35.81 90 THR A O 1
ATOM 732 N N . SER A 1 91 ? 2.682 15.387 7.339 1.00 36.62 91 SER A N 1
ATOM 733 C CA . SER A 1 91 ? 2.238 15.751 8.688 1.00 36.62 91 SER A CA 1
ATOM 734 C C . SER A 1 91 ? 3.388 15.590 9.680 1.00 36.62 91 SER A C 1
ATOM 736 O O . SER A 1 91 ? 3.709 14.490 10.133 1.00 36.62 91 SER A O 1
ATOM 738 N N . THR A 1 92 ? 4.019 16.707 10.022 1.00 28.59 92 THR A N 1
ATOM 739 C CA . THR A 1 92 ? 4.961 16.823 11.136 1.00 28.59 92 THR A CA 1
ATOM 740 C C . THR A 1 92 ? 4.203 16.568 12.442 1.00 28.59 92 THR A C 1
ATOM 742 O O . THR A 1 92 ? 3.380 17.380 12.863 1.00 28.59 92 THR A O 1
ATOM 745 N N . PHE A 1 93 ? 4.453 15.426 13.082 1.00 32.66 93 PHE A N 1
ATOM 746 C CA . PHE A 1 93 ? 3.868 15.085 14.377 1.00 32.66 93 PHE A CA 1
ATOM 747 C C . PHE A 1 93 ? 4.420 16.018 15.463 1.00 32.66 93 PHE A C 1
ATOM 749 O O . PHE A 1 93 ? 5.598 15.951 15.808 1.00 32.66 93 PHE A O 1
ATOM 756 N N . LYS A 1 94 ? 3.567 16.881 16.026 1.00 33.88 94 LYS A N 1
ATOM 757 C CA . LYS A 1 94 ? 3.812 17.495 17.336 1.00 33.88 94 LYS A CA 1
ATOM 758 C C . LYS A 1 94 ? 3.001 16.724 18.370 1.00 33.88 94 LYS A C 1
ATOM 760 O O . LYS A 1 94 ? 1.774 16.748 18.344 1.00 33.88 94 LYS A O 1
ATOM 765 N N . GLU A 1 95 ? 3.694 16.020 19.259 1.00 35.97 95 GLU A N 1
ATOM 766 C CA . GLU A 1 95 ? 3.089 15.381 20.426 1.00 35.97 95 GLU A CA 1
ATOM 767 C C . GLU A 1 95 ? 2.426 16.438 21.315 1.00 35.97 95 GLU A C 1
ATOM 769 O O . GLU A 1 95 ? 3.090 17.331 21.843 1.00 35.97 95 GLU A O 1
ATOM 774 N N . SER A 1 96 ? 1.113 16.320 21.516 1.00 39.06 96 SER A N 1
ATOM 775 C CA . SER A 1 96 ? 0.402 17.046 22.567 1.00 39.06 96 SER A CA 1
ATOM 776 C C . SER A 1 96 ? -0.055 16.055 23.634 1.00 39.06 96 SER A C 1
ATOM 778 O O . SER A 1 96 ? -0.717 15.055 23.346 1.00 39.06 96 SER A O 1
ATOM 780 N N . LYS A 1 97 ? 0.376 16.306 24.873 1.00 39.38 97 LYS A N 1
ATOM 781 C CA . LYS A 1 97 ? 0.204 15.423 26.033 1.00 39.38 97 LYS A CA 1
ATOM 782 C C . LYS A 1 97 ? -1.277 15.237 26.404 1.00 39.38 97 LYS A C 1
ATOM 784 O O . LYS A 1 97 ? -2.063 16.181 26.376 1.00 39.38 97 LYS A O 1
ATOM 789 N N . ARG A 1 98 ? -1.625 14.008 26.819 1.00 41.84 98 ARG A N 1
ATOM 790 C CA . ARG A 1 98 ? -2.952 13.597 27.323 1.00 41.84 98 ARG A CA 1
ATOM 791 C C . ARG A 1 98 ? -3.459 14.540 28.423 1.00 41.84 98 ARG A C 1
ATOM 793 O O . ARG A 1 98 ? -2.791 14.704 29.442 1.00 41.84 98 ARG A O 1
ATOM 800 N N . LYS A 1 99 ? -4.674 15.074 28.264 1.00 42.03 99 LYS A N 1
ATOM 801 C CA . LYS A 1 99 ? -5.439 15.682 29.364 1.00 42.03 99 LYS A CA 1
ATOM 802 C C . LYS A 1 99 ? -6.192 14.580 30.113 1.00 42.03 99 LYS A C 1
ATOM 804 O O . LYS A 1 99 ? -6.887 13.773 29.502 1.00 42.03 99 LYS A O 1
ATOM 809 N N . ASN A 1 100 ? -5.983 14.523 31.424 1.00 43.72 100 ASN A N 1
ATOM 810 C CA . ASN A 1 100 ? -6.614 13.575 32.338 1.00 43.72 100 ASN A CA 1
ATOM 811 C C . ASN A 1 100 ? -8.019 14.083 32.712 1.00 43.72 100 ASN A C 1
ATOM 813 O O . ASN A 1 100 ? -8.207 15.295 32.822 1.00 43.72 100 ASN A O 1
ATOM 817 N N . TYR A 1 101 ? -8.990 13.180 32.890 1.00 45.38 101 TYR A N 1
ATOM 818 C CA . TYR A 1 101 ? -10.361 13.540 33.272 1.00 45.38 101 TYR A CA 1
ATOM 819 C C . TYR A 1 101 ? -10.373 14.310 34.598 1.00 45.38 101 TYR A C 1
ATOM 821 O O . TYR A 1 101 ? -9.754 13.915 35.585 1.00 45.38 101 TYR A O 1
ATOM 829 N N . GLN A 1 102 ? -11.090 15.427 34.599 1.00 47.84 102 GLN A N 1
ATOM 830 C CA . GLN A 1 102 ? -11.083 16.435 35.649 1.00 47.84 102 GLN A CA 1
ATOM 831 C C . GLN A 1 102 ? -12.153 16.149 36.709 1.00 47.84 102 GLN A C 1
ATOM 833 O O . GLN A 1 102 ? -12.925 17.042 36.998 1.00 47.84 102 GLN A O 1
ATOM 838 N N . PHE A 1 103 ? -12.255 14.924 37.246 1.00 50.56 103 PHE A N 1
ATOM 839 C CA . PHE A 1 103 ? -12.977 14.665 38.509 1.00 50.56 103 PHE A CA 1
ATOM 840 C C . PHE A 1 103 ? -12.767 13.227 39.038 1.00 50.56 103 PHE A C 1
ATOM 842 O O . PHE A 1 103 ? -13.691 12.424 39.073 1.00 50.56 103 PHE A O 1
ATOM 849 N N . CYS A 1 104 ? -11.552 12.879 39.473 1.00 41.00 104 CYS A N 1
ATOM 850 C CA . CYS A 1 104 ? -11.334 11.724 40.360 1.00 41.00 104 CYS A CA 1
ATOM 851 C C . CYS A 1 104 ? -10.352 12.124 41.477 1.00 41.00 104 CYS A C 1
ATOM 853 O O . CYS A 1 104 ? -9.195 12.429 41.170 1.00 41.00 104 CYS A O 1
ATOM 855 N N . PRO A 1 105 ? -10.772 12.152 42.756 1.00 41.38 105 PRO A N 1
ATOM 856 C CA . PRO A 1 105 ? -9.862 12.324 43.886 1.00 41.38 105 PRO A CA 1
ATOM 857 C C . PRO A 1 105 ? -8.910 11.121 43.991 1.00 41.38 105 PRO A C 1
ATOM 859 O O . PRO A 1 105 ? -9.349 9.975 44.022 1.00 41.38 105 PRO A O 1
ATOM 862 N N . LYS A 1 106 ? -7.601 11.385 44.027 1.00 43.34 106 LYS A N 1
ATOM 863 C CA . LYS A 1 106 ? -6.513 10.393 43.926 1.00 43.34 106 LYS A CA 1
ATOM 864 C C . LYS A 1 106 ? -6.190 9.637 45.228 1.00 43.34 106 LYS A C 1
ATOM 866 O O . LYS A 1 106 ? -5.017 9.495 45.557 1.00 43.3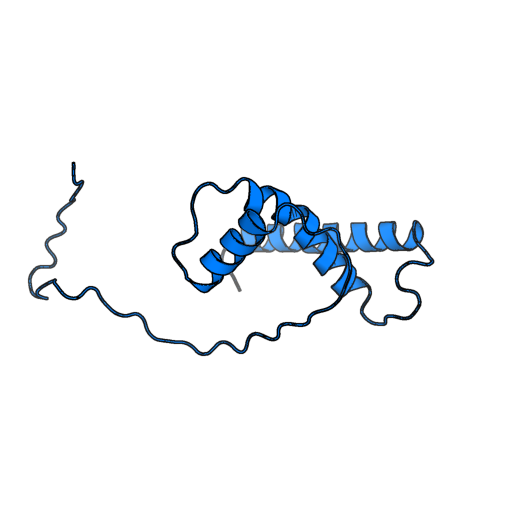4 106 LYS A O 1
ATOM 871 N N . GLU A 1 107 ? -7.173 9.158 45.983 1.00 44.88 107 GLU A N 1
ATOM 872 C CA . GLU A 1 107 ? -6.838 8.466 47.247 1.00 44.88 107 GLU A CA 1
ATOM 873 C C . GLU A 1 107 ? -7.573 7.155 47.521 1.00 44.88 107 GLU A C 1
ATOM 875 O O . GLU A 1 107 ? -7.351 6.542 48.559 1.00 44.88 107 GLU A O 1
ATOM 880 N N . LYS A 1 108 ? -8.380 6.656 46.578 1.00 37.50 108 LYS A N 1
ATOM 881 C CA . LYS A 1 108 ? -8.918 5.290 46.637 1.00 37.50 108 LYS A CA 1
ATOM 882 C C . LYS A 1 108 ? -8.986 4.686 45.239 1.00 37.50 108 LYS A C 1
ATOM 884 O O . LYS A 1 108 ? -9.971 4.875 44.532 1.00 37.50 108 LYS A O 1
ATOM 889 N N . ASP A 1 109 ? -7.944 3.951 44.857 1.00 44.94 109 ASP A N 1
ATOM 890 C CA . ASP A 1 109 ? -7.968 3.020 43.720 1.00 44.94 109 ASP A CA 1
ATOM 891 C C . ASP A 1 109 ? -8.752 1.746 44.105 1.00 44.94 109 ASP A C 1
ATOM 893 O O . ASP A 1 109 ? -8.256 0.626 44.000 1.00 44.94 109 ASP A O 1
ATOM 897 N N . ASP A 1 110 ? -9.994 1.911 44.572 1.00 41.56 110 ASP A N 1
ATOM 898 C CA . ASP A 1 110 ? -10.920 0.794 44.731 1.00 41.56 110 ASP A CA 1
ATOM 899 C C . ASP A 1 110 ? -11.623 0.577 43.389 1.00 41.56 110 ASP A C 1
ATOM 901 O O . ASP A 1 110 ? -12.533 1.307 42.986 1.00 41.56 110 ASP A O 1
ATOM 905 N N . MET A 1 111 ? -11.125 -0.433 42.677 1.00 46.66 111 MET A N 1
ATOM 906 C CA . MET A 1 111 ? -11.615 -0.957 41.408 1.00 46.66 111 MET A CA 1
ATOM 907 C C . MET A 1 111 ? -13.123 -1.241 41.488 1.00 46.66 111 MET A C 1
ATOM 909 O O . MET A 1 111 ? -13.551 -2.326 41.873 1.00 46.66 111 MET A O 1
ATOM 913 N N . THR A 1 112 ? -13.942 -0.256 41.124 1.00 41.81 112 THR A N 1
ATOM 914 C CA . THR A 1 112 ? -15.397 -0.393 41.048 1.00 41.81 112 THR A CA 1
ATOM 915 C C . THR A 1 112 ? -15.813 -0.527 39.586 1.00 41.81 112 THR A C 1
ATOM 917 O O . THR A 1 112 ? -15.516 0.300 38.723 1.00 41.81 112 THR A O 1
ATOM 920 N N . ASN A 1 113 ? -16.411 -1.682 39.303 1.00 51.78 113 ASN A N 1
ATOM 921 C CA . ASN A 1 113 ? -16.925 -2.094 38.010 1.00 51.78 113 ASN A CA 1
ATOM 922 C C . ASN A 1 113 ? -18.218 -1.316 37.736 1.00 51.78 113 ASN A C 1
ATOM 924 O O . ASN A 1 113 ? -19.263 -1.650 38.289 1.00 51.78 113 ASN A O 1
ATOM 928 N N . ASN A 1 114 ? -18.143 -0.260 36.924 1.00 42.84 114 ASN A N 1
ATOM 929 C CA . ASN A 1 114 ? -19.277 0.635 36.703 1.00 42.84 114 ASN A CA 1
ATOM 930 C C . ASN A 1 114 ? -19.785 0.486 35.265 1.00 42.84 114 ASN A C 1
ATOM 932 O O . ASN A 1 114 ? -19.432 1.258 34.374 1.00 42.84 114 ASN A O 1
ATOM 936 N N . THR A 1 115 ? -20.630 -0.519 35.041 1.00 37.59 115 THR A N 1
ATOM 937 C CA . THR A 1 115 ? -21.690 -0.436 34.028 1.00 37.59 115 THR A CA 1
ATOM 938 C C . THR A 1 115 ? -22.660 0.675 34.428 1.00 37.59 115 THR A C 1
ATOM 940 O O . THR A 1 115 ? -23.129 0.681 35.565 1.00 37.59 115 THR A O 1
ATOM 943 N N . CYS A 1 116 ? -22.993 1.577 33.505 1.00 35.25 116 CYS A N 1
ATOM 944 C CA . CYS A 1 116 ? -24.084 2.540 33.670 1.00 35.25 116 CYS A CA 1
ATOM 945 C C . CYS A 1 116 ? -25.249 2.145 32.750 1.00 35.25 116 CYS A C 1
ATOM 947 O O . CYS A 1 116 ? -25.011 1.836 31.580 1.00 35.25 116 CYS A O 1
ATOM 949 N N . PHE A 1 117 ? -26.462 2.127 33.314 1.00 35.06 117 PHE A N 1
ATOM 950 C CA . PHE A 1 117 ? -27.747 2.008 32.612 1.00 35.06 117 PHE A CA 1
ATOM 951 C C . PHE A 1 117 ? -28.082 3.284 31.835 1.00 35.06 117 PHE A C 1
ATOM 953 O O . PHE A 1 117 ? -27.666 4.372 32.298 1.00 35.06 117 PHE A O 1
#

pLDDT: mean 73.88, std 23.33, range [28.59, 97.12]

Organism: Lepeophtheirus salmonis (NCBI:txid72036)

Secondary structure (DSSP, 8-state):
--S-HHHHHHHHHHHHHHHHHHHHHHHH-TTTTTT-S-HHHHHHHHHHHHHHHHHHHT--S--SSHHHHHHHHHHHHTS-----------------PPPPPS---TT----------

Foldseek 3Di:
DPPDVVVVVVVVVVVVVLVVVLVVVCVVCVPPCVPDPPSSVVSVVVVCCVVCLVVLCPDPDQDPDPVSNVVSCCSNVVPDDDDDDDDDDPDDDDDDDDDDDDDDDPDDPPDDDDDDD

Sequence (117 aa):
MTPRWPVAVFHNIIDVSSYSAFVIWREINPTWMSHKIHKRRVFLEQLEKALVAPLIERRKNVPRTEASAQIVEAFQSAGLPDLPDNQASTSTFKESKRKNYQFCPKEKDDMTNNTCF

Radius of gyration: 21.41 Å; chains: 1; bounding box: 39×32×68 Å